Protein AF-G5AF67-F1 (afdb_monomer)

Foldseek 3Di:
DDPPDDQAAPADQPDDADADDPVQWDWDQDPEQPFFAKKWKDFVPRTFDIDGGQSVVQHPDGTGTGGGDNVSNLQGQKMKMWTWGDPDPPIDIHMHMHGHPHDDDDDDPVPPPDDD

Solvent-accessible surface area (backbone atoms only — not comparable to full-atom values): 6699 Å² total; per-residue (Å²): 137,77,96,79,66,58,86,16,59,95,43,41,66,85,43,80,60,39,78,72,53,88,87,30,47,51,78,39,78,52,68,47,61,85,46,39,24,35,31,38,32,26,31,57,97,42,76,49,32,75,41,74,35,44,12,65,77,45,50,83,35,75,61,24,72,45,63,44,46,49,78,65,36,51,62,16,50,35,36,37,41,42,34,41,23,62,80,51,86,77,65,47,79,48,30,37,29,38,16,30,64,19,85,73,93,82,82,80,83,78,77,80,80,82,81,129

Organism: Phytophthora sojae (strain P6497) (NCBI:txid1094619)

Mean predicted aligned error: 7.29 Å

Structure (mmCIF, N/CA/C/O backbone):
data_AF-G5AF67-F1
#
_entry.id   AF-G5AF67-F1
#
loop_
_atom_site.group_PDB
_atom_site.id
_atom_site.type_symbol
_atom_site.label_atom_id
_atom_site.label_alt_id
_atom_site.label_comp_id
_atom_site.label_asym_id
_atom_site.label_entity_id
_atom_site.label_seq_id
_atom_site.pdbx_PDB_ins_code
_atom_site.Cartn_x
_atom_site.Cartn_y
_atom_site.Cartn_z
_atom_site.occupancy
_atom_site.B_iso_or_equiv
_atom_site.auth_seq_id
_atom_site.auth_comp_id
_atom_site.auth_asym_id
_atom_site.auth_atom_id
_atom_site.pdbx_PDB_model_num
ATOM 1 N N . TYR A 1 1 ? 15.250 -17.351 -5.382 1.00 58.22 1 TYR A N 1
ATOM 2 C CA . TYR A 1 1 ? 15.132 -15.883 -5.386 1.00 58.22 1 TYR A CA 1
ATOM 3 C C . TYR A 1 1 ? 14.566 -15.454 -4.044 1.00 58.22 1 TYR A C 1
ATOM 5 O O . TYR A 1 1 ? 13.603 -16.075 -3.618 1.00 58.22 1 TYR A O 1
ATOM 13 N N . GLY A 1 2 ? 15.201 -14.475 -3.387 1.00 62.94 2 GLY A N 1
ATOM 14 C CA . GLY A 1 2 ? 14.698 -13.803 -2.181 1.00 62.94 2 GLY A CA 1
ATOM 15 C C . GLY A 1 2 ? 14.788 -14.581 -0.863 1.00 62.94 2 GLY A C 1
ATOM 16 O O . GLY A 1 2 ? 13.761 -14.793 -0.238 1.00 62.94 2 GLY A O 1
ATOM 17 N N . THR A 1 3 ? 15.979 -15.001 -0.423 1.00 63.28 3 THR A N 1
ATOM 18 C CA . THR A 1 3 ? 16.178 -15.486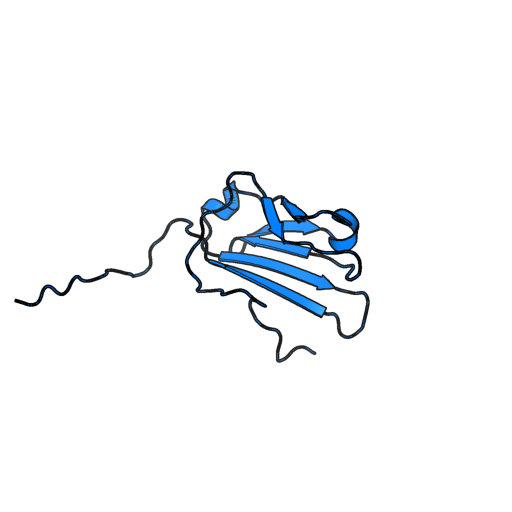 0.964 1.00 63.28 3 THR A CA 1
ATOM 19 C C . THR A 1 3 ? 16.330 -14.351 1.981 1.00 63.28 3 THR A C 1
ATOM 21 O O . THR A 1 3 ? 16.197 -14.599 3.172 1.00 63.28 3 THR A O 1
ATOM 24 N N . ASP A 1 4 ? 16.549 -13.119 1.506 1.00 77.56 4 ASP A N 1
ATOM 25 C CA . ASP A 1 4 ? 16.906 -11.951 2.324 1.00 77.56 4 ASP A CA 1
ATOM 26 C C . ASP A 1 4 ? 16.002 -10.736 2.032 1.00 77.56 4 ASP A C 1
ATOM 28 O O . ASP A 1 4 ? 16.463 -9.597 1.961 1.00 77.56 4 ASP A O 1
ATOM 32 N N . ILE A 1 5 ? 14.706 -10.962 1.791 1.00 83.38 5 ILE A N 1
ATOM 33 C CA . ILE A 1 5 ? 13.737 -9.859 1.685 1.00 83.38 5 ILE A CA 1
ATOM 34 C C . ILE A 1 5 ? 13.374 -9.428 3.108 1.00 83.38 5 ILE A C 1
ATOM 36 O O . ILE A 1 5 ? 12.870 -10.237 3.886 1.00 83.38 5 ILE A O 1
ATOM 40 N N . SER A 1 6 ? 13.640 -8.162 3.448 1.00 88.06 6 SER A N 1
ATOM 41 C CA . SER A 1 6 ? 13.228 -7.588 4.734 1.00 88.06 6 SER A CA 1
ATOM 42 C C . SER A 1 6 ? 11.711 -7.684 4.886 1.00 88.06 6 SER A C 1
ATOM 44 O O . SER A 1 6 ? 10.981 -7.255 3.994 1.00 88.06 6 SER A O 1
ATOM 46 N N . GLU A 1 7 ? 11.248 -8.208 6.023 1.00 90.50 7 GLU A N 1
ATOM 47 C CA . GLU A 1 7 ? 9.818 -8.368 6.315 1.00 90.50 7 GLU A CA 1
ATOM 48 C C . GLU A 1 7 ? 9.071 -7.028 6.277 1.00 90.50 7 GLU A C 1
ATOM 50 O O . GLU A 1 7 ? 7.929 -6.988 5.843 1.00 90.50 7 GLU A O 1
ATOM 55 N N . CYS A 1 8 ? 9.722 -5.932 6.685 1.00 94.12 8 CYS A N 1
ATOM 56 C CA . CYS A 1 8 ? 9.100 -4.607 6.782 1.00 94.12 8 CYS A CA 1
ATOM 57 C C . CYS A 1 8 ? 9.980 -3.475 6.241 1.00 94.12 8 CYS A C 1
ATOM 59 O O . CYS A 1 8 ? 9.812 -2.325 6.642 1.00 94.12 8 CYS A O 1
ATOM 61 N N . GLY A 1 9 ? 10.922 -3.770 5.340 1.00 92.38 9 GLY A N 1
ATOM 62 C CA . GLY A 1 9 ? 11.700 -2.739 4.646 1.00 92.38 9 GLY A CA 1
ATOM 63 C C . GLY A 1 9 ? 12.405 -1.787 5.615 1.00 92.38 9 GLY A C 1
ATOM 64 O O . GLY A 1 9 ? 13.288 -2.218 6.354 1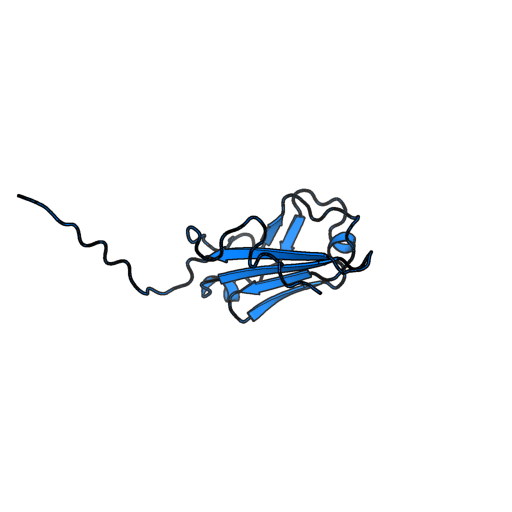.00 92.38 9 GLY A O 1
ATOM 65 N N . ASN A 1 10 ? 11.993 -0.513 5.602 1.00 90.44 10 ASN A N 1
ATOM 66 C CA . ASN A 1 10 ? 12.513 0.564 6.464 1.00 90.44 10 ASN A CA 1
ATOM 67 C C . ASN A 1 10 ? 11.643 0.840 7.707 1.00 90.44 10 ASN A C 1
ATOM 69 O O . ASN A 1 10 ? 11.819 1.853 8.380 1.00 90.44 10 ASN A O 1
ATOM 73 N N . THR A 1 11 ? 10.666 -0.017 7.975 1.00 93.88 11 THR A N 1
ATOM 74 C CA . THR A 1 11 ? 9.676 0.125 9.048 1.00 93.88 11 THR A CA 1
ATOM 75 C C . THR A 1 11 ? 9.719 -1.081 9.985 1.00 93.88 11 THR A C 1
ATOM 77 O O . THR A 1 11 ? 10.421 -2.060 9.727 1.00 93.88 11 THR A O 1
ATOM 80 N N . GLU A 1 12 ? 8.975 -1.023 11.089 1.00 89.62 12 GLU A N 1
ATOM 81 C CA . GLU A 1 12 ? 9.002 -2.052 12.127 1.00 89.62 12 GLU A CA 1
ATOM 82 C C . GLU A 1 12 ? 7.618 -2.660 12.355 1.00 89.62 12 GLU A C 1
ATOM 84 O O . GLU A 1 12 ? 6.692 -1.979 12.795 1.00 89.62 12 GLU A O 1
ATOM 89 N N . LYS A 1 13 ? 7.505 -3.981 12.164 1.00 88.06 13 LYS A N 1
ATOM 90 C CA . LYS A 1 13 ? 6.280 -4.749 12.452 1.00 88.06 13 LYS A CA 1
ATOM 91 C C . LYS A 1 13 ? 5.792 -4.584 13.891 1.00 88.06 13 LYS A C 1
ATOM 93 O O . LYS A 1 13 ? 4.600 -4.542 14.155 1.00 88.06 13 LYS A O 1
ATOM 98 N N . LYS A 1 14 ? 6.739 -4.510 14.831 1.00 88.69 14 LYS A N 1
ATOM 99 C CA . LYS A 1 14 ? 6.499 -4.357 16.276 1.00 88.69 14 LYS A CA 1
ATOM 100 C C . LYS A 1 14 ? 6.911 -2.971 16.779 1.00 88.69 14 LYS A C 1
ATOM 102 O O . LYS A 1 14 ? 7.367 -2.845 17.914 1.00 88.69 14 LYS A O 1
ATOM 107 N N . GLY A 1 15 ? 6.798 -1.960 15.917 1.00 90.06 15 GLY A N 1
ATOM 108 C CA . GLY A 1 15 ? 7.016 -0.567 16.292 1.00 90.06 15 GLY A CA 1
ATOM 109 C C . GLY A 1 15 ? 5.928 -0.037 17.233 1.00 90.06 15 GLY A C 1
ATOM 110 O O . GLY A 1 15 ? 5.003 -0.749 17.628 1.00 90.06 15 GLY A O 1
ATOM 111 N N . LEU A 1 16 ? 6.023 1.247 17.586 1.00 93.81 16 LEU A N 1
ATOM 112 C CA . LEU A 1 16 ? 4.974 1.930 18.346 1.00 93.81 16 LEU A CA 1
ATOM 113 C C . LEU A 1 16 ? 3.673 1.963 17.531 1.00 93.81 16 LEU A C 1
ATOM 115 O O . LEU A 1 16 ? 3.653 2.549 16.448 1.00 93.81 16 LEU A O 1
ATOM 119 N N . ALA A 1 17 ? 2.599 1.395 18.084 1.00 95.19 17 ALA A N 1
ATOM 120 C CA . ALA A 1 17 ? 1.290 1.371 17.439 1.00 95.19 17 ALA A CA 1
ATOM 121 C C . ALA A 1 17 ? 0.815 2.783 17.059 1.00 95.19 17 ALA A C 1
ATOM 123 O O . ALA A 1 17 ? 0.906 3.715 17.864 1.00 95.19 17 ALA A O 1
ATOM 124 N N . GLN A 1 18 ? 0.334 2.929 15.827 1.00 94.50 18 GLN A N 1
ATOM 125 C CA . GLN A 1 18 ? -0.170 4.179 15.268 1.00 94.50 18 GLN A CA 1
ATOM 126 C C . GLN A 1 18 ? -1.686 4.097 15.040 1.00 94.50 18 GLN A C 1
ATOM 128 O O . GLN A 1 18 ? -2.189 3.034 14.669 1.00 94.50 18 GLN A O 1
ATOM 133 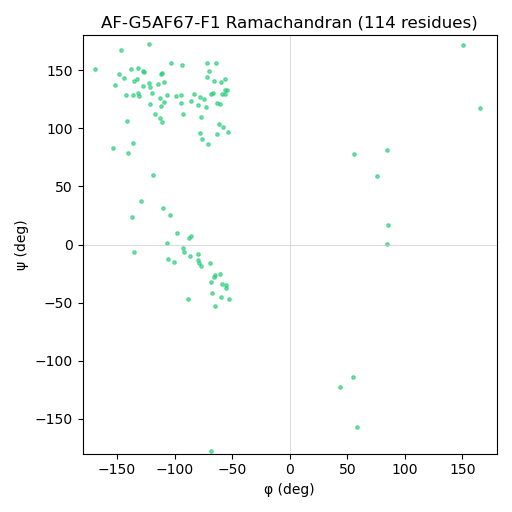N N . PRO A 1 19 ? -2.418 5.211 15.202 1.00 94.25 19 PRO A N 1
ATOM 134 C CA . PRO A 1 19 ? -3.823 5.264 14.833 1.00 94.25 19 PRO A CA 1
ATOM 135 C C . PRO A 1 19 ? -3.993 5.216 13.313 1.00 94.25 19 PRO A C 1
ATOM 137 O O . PRO A 1 19 ? -3.177 5.748 12.556 1.00 94.25 19 PRO A O 1
ATOM 140 N N . VAL A 1 20 ? -5.109 4.650 12.860 1.00 94.62 20 VAL A N 1
ATOM 141 C CA . VAL A 1 20 ? -5.483 4.690 11.439 1.00 94.62 20 VAL A CA 1
ATOM 142 C C . VAL A 1 20 ? -5.803 6.133 11.012 1.00 94.62 20 VAL A C 1
ATOM 144 O O . VAL A 1 20 ? -6.615 6.789 11.677 1.00 94.62 20 VAL A O 1
ATOM 147 N N . PRO A 1 21 ? -5.236 6.634 9.894 1.00 92.69 21 PRO A N 1
ATOM 148 C CA . PRO A 1 21 ? -5.524 7.973 9.386 1.00 92.69 21 PRO A CA 1
ATOM 149 C C . PRO A 1 21 ? -7.019 8.198 9.145 1.00 92.69 21 PRO A C 1
ATOM 151 O O . PRO A 1 21 ? -7.696 7.411 8.481 1.00 92.69 21 PRO A O 1
ATOM 154 N N . SER A 1 22 ? -7.554 9.298 9.679 1.00 92.56 22 SER A N 1
ATOM 155 C CA . SER A 1 22 ? -8.977 9.632 9.553 1.00 92.56 22 SER A CA 1
ATOM 156 C C . SER A 1 22 ? -9.350 10.227 8.195 1.00 92.56 22 SER A C 1
ATOM 158 O O . SER A 1 22 ? -10.533 10.251 7.860 1.00 92.56 22 SER A O 1
ATOM 160 N N . ASP A 1 23 ? -8.368 10.688 7.416 1.00 95.00 23 ASP A N 1
ATOM 161 C CA . ASP A 1 23 ? -8.569 11.243 6.075 1.00 95.00 23 ASP A CA 1
ATOM 162 C C . ASP A 1 23 ? -8.735 10.164 4.994 1.00 95.00 23 ASP A C 1
ATOM 164 O O . ASP A 1 23 ? -9.114 10.488 3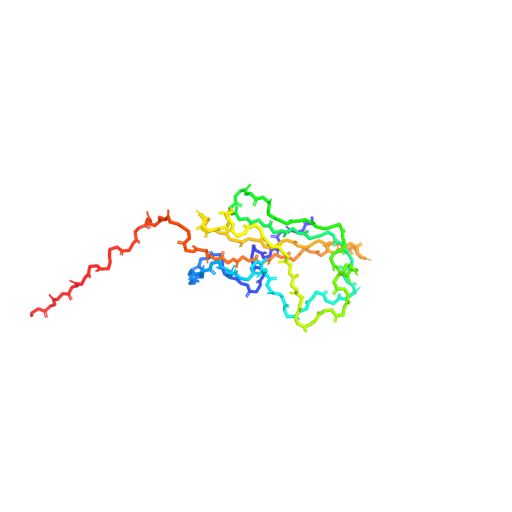.871 1.00 95.00 23 ASP A O 1
ATOM 168 N N . GLY A 1 24 ? -8.520 8.892 5.344 1.00 96.38 24 GLY A N 1
ATOM 169 C CA . GLY A 1 24 ? -8.738 7.757 4.455 1.00 96.38 24 GLY A CA 1
ATOM 170 C C . GLY A 1 24 ? -7.577 7.422 3.536 1.00 96.38 24 GLY A C 1
ATOM 171 O O . GLY A 1 24 ? -7.788 6.678 2.580 1.00 96.38 24 GLY A O 1
ATOM 172 N N . TYR A 1 25 ? -6.371 7.923 3.821 1.00 97.62 25 TYR A N 1
ATOM 173 C CA . TYR A 1 25 ? -5.205 7.668 2.983 1.00 97.62 25 TYR A CA 1
ATOM 174 C C . TYR A 1 25 ? -4.011 7.132 3.772 1.00 97.62 25 TYR A C 1
ATOM 176 O O . TYR A 1 25 ? -3.636 7.660 4.817 1.00 97.62 25 TYR A O 1
ATOM 184 N N . ALA A 1 26 ? -3.357 6.117 3.213 1.00 96.25 26 ALA A N 1
ATOM 185 C CA . ALA A 1 26 ? -1.978 5.797 3.542 1.00 96.25 26 ALA A CA 1
ATOM 186 C C . ALA A 1 26 ? -1.052 6.695 2.717 1.00 96.25 26 ALA A C 1
ATOM 188 O O . ALA A 1 26 ? -1.206 6.812 1.498 1.00 96.25 26 ALA A O 1
ATOM 189 N N . GLN A 1 27 ? -0.095 7.341 3.380 1.00 95.69 27 GLN A N 1
ATOM 190 C CA . GLN A 1 27 ? 0.783 8.314 2.744 1.00 95.69 27 GLN A CA 1
ATOM 191 C C . GLN A 1 27 ? 2.193 7.750 2.561 1.00 95.69 27 GLN A C 1
ATOM 193 O O . GLN A 1 27 ? 2.816 7.299 3.519 1.00 95.69 27 GLN A O 1
ATOM 198 N N . HIS A 1 28 ? 2.709 7.841 1.339 1.00 95.06 28 HIS A N 1
ATOM 199 C CA . HIS A 1 28 ? 4.121 7.631 1.022 1.00 95.06 28 HIS A CA 1
ATOM 200 C C . HIS A 1 28 ? 4.751 8.967 0.617 1.00 95.06 28 HIS A C 1
ATOM 202 O O . HIS A 1 28 ? 4.084 9.785 -0.019 1.00 95.06 28 HIS A O 1
ATOM 208 N N . ASP A 1 29 ? 6.037 9.180 0.921 1.00 94.81 29 ASP A N 1
ATOM 209 C CA . ASP A 1 29 ? 6.767 10.375 0.462 1.00 94.81 29 ASP A CA 1
ATOM 210 C C . ASP A 1 29 ? 6.646 10.539 -1.061 1.00 94.81 29 ASP A C 1
ATOM 212 O O . ASP A 1 29 ? 6.317 11.614 -1.557 1.00 94.81 29 ASP A O 1
ATOM 216 N N . THR A 1 30 ? 6.857 9.445 -1.798 1.00 94.81 30 THR A N 1
ATOM 217 C CA . THR A 1 30 ? 6.489 9.277 -3.208 1.00 94.81 30 THR A CA 1
ATOM 218 C C . THR A 1 30 ? 6.653 7.809 -3.615 1.00 94.81 30 THR A C 1
ATOM 220 O O . THR A 1 30 ? 7.518 7.113 -3.080 1.00 94.81 30 THR A O 1
ATOM 223 N N . LEU A 1 31 ? 5.868 7.334 -4.587 1.00 95.12 31 LEU A N 1
ATOM 224 C CA . LEU A 1 31 ? 6.140 6.069 -5.291 1.00 95.12 31 LEU A CA 1
ATOM 225 C C . LEU A 1 31 ? 6.986 6.258 -6.565 1.00 95.12 31 LEU A C 1
ATOM 227 O O . LEU A 1 31 ? 7.416 5.282 -7.179 1.00 95.12 31 LEU A O 1
ATOM 231 N N . GLY A 1 32 ? 7.268 7.501 -6.967 1.00 94.19 32 GLY A N 1
ATOM 232 C CA . GLY A 1 32 ? 7.996 7.798 -8.201 1.00 94.19 32 GLY A CA 1
ATOM 233 C C . GLY A 1 32 ? 7.313 7.230 -9.454 1.00 94.19 32 GLY A C 1
ATOM 234 O O . GLY A 1 32 ? 6.110 6.996 -9.473 1.00 94.19 32 GLY A O 1
ATOM 235 N N . SER A 1 33 ? 8.086 7.030 -10.525 1.00 95.06 33 SER A N 1
ATOM 236 C CA . SER A 1 33 ? 7.577 6.531 -11.818 1.00 95.06 33 SER A CA 1
ATOM 237 C C . SER A 1 33 ? 8.438 5.437 -12.462 1.00 95.06 33 SER A C 1
ATOM 239 O O . SER A 1 33 ? 8.054 4.852 -13.472 1.00 95.06 33 SER A O 1
ATOM 241 N N . SER A 1 34 ? 9.610 5.136 -11.895 1.00 95.12 34 SER A N 1
ATOM 242 C CA . SER A 1 34 ? 10.595 4.224 -12.494 1.00 95.12 34 SER A CA 1
ATOM 243 C C . SER A 1 34 ? 10.378 2.746 -12.163 1.00 95.12 34 SER A C 1
ATOM 245 O O . SER A 1 34 ? 11.027 1.896 -12.764 1.00 95.12 34 SER A O 1
ATOM 247 N N . HIS A 1 35 ? 9.477 2.431 -11.229 1.00 96.62 35 HIS A N 1
ATOM 248 C CA . HIS A 1 35 ? 9.288 1.084 -10.679 1.00 96.62 35 HIS A CA 1
ATOM 249 C C . HIS A 1 35 ? 7.868 0.547 -10.961 1.00 96.62 35 HIS A C 1
ATOM 251 O O . HIS A 1 35 ? 7.118 0.249 -10.036 1.00 96.62 35 HIS A O 1
ATOM 257 N N . PRO A 1 36 ? 7.450 0.422 -12.235 1.00 97.75 36 PRO A N 1
ATOM 258 C CA . PRO A 1 36 ? 6.104 -0.024 -12.566 1.00 97.75 36 PRO A CA 1
ATOM 259 C C . PRO A 1 36 ? 5.812 -1.415 -12.004 1.00 97.75 36 PRO A C 1
ATOM 261 O O . PRO A 1 36 ? 6.657 -2.315 -12.058 1.00 97.75 36 PRO A O 1
ATOM 264 N N . GLY A 1 37 ? 4.593 -1.584 -11.504 1.00 98.06 37 GLY A N 1
ATOM 265 C CA . GLY A 1 37 ? 4.097 -2.859 -11.005 1.00 98.06 37 GLY A CA 1
ATOM 266 C C . GLY A 1 37 ? 3.055 -2.725 -9.894 1.00 98.06 37 GLY A C 1
ATOM 267 O O . GLY A 1 37 ? 2.777 -1.611 -9.430 1.00 98.06 37 GLY A O 1
ATOM 268 N N . PRO A 1 38 ? 2.431 -3.848 -9.510 1.00 98.50 38 PRO A N 1
ATOM 269 C CA . PRO A 1 38 ? 1.276 -3.840 -8.632 1.00 98.50 38 PRO A CA 1
ATOM 270 C C . PRO A 1 38 ? 1.657 -3.491 -7.199 1.00 98.50 38 PRO A C 1
ATOM 272 O O . PRO A 1 38 ? 2.706 -3.919 -6.710 1.00 98.50 38 PRO A O 1
ATOM 275 N N . CYS A 1 39 ? 0.776 -2.767 -6.514 1.00 98.50 39 CYS A N 1
ATOM 276 C CA . CYS A 1 39 ? 0.883 -2.557 -5.080 1.00 98.50 39 CYS A CA 1
ATOM 277 C C . CYS A 1 39 ? -0.443 -2.823 -4.363 1.00 98.50 39 CYS A C 1
ATOM 279 O O . CYS A 1 39 ? -1.529 -2.706 -4.940 1.00 98.50 39 CYS A O 1
ATOM 281 N N . GLU A 1 40 ? -0.336 -3.222 -3.101 1.00 98.56 40 GLU A N 1
ATOM 282 C CA . GLU A 1 40 ? -1.451 -3.593 -2.241 1.00 98.56 40 GLU A CA 1
ATOM 283 C C . GLU A 1 40 ? -1.252 -3.024 -0.841 1.00 98.56 40 GLU A C 1
ATOM 285 O O . GLU A 1 40 ? -0.122 -2.871 -0.377 1.00 98.56 40 GLU A O 1
ATOM 290 N N . ILE A 1 41 ? -2.363 -2.762 -0.157 1.00 98.50 41 ILE A N 1
ATOM 291 C CA . ILE A 1 41 ? -2.370 -2.491 1.280 1.00 98.50 41 ILE A CA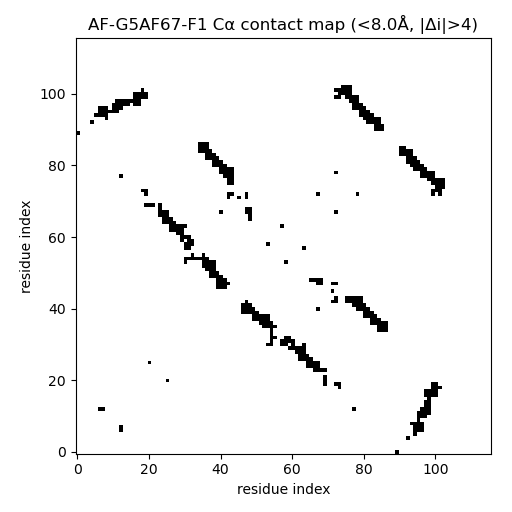 1
ATOM 292 C C . ILE A 1 41 ? -3.265 -3.517 1.950 1.00 98.50 41 ILE A C 1
ATOM 294 O O . ILE A 1 41 ? -4.376 -3.789 1.481 1.00 98.50 41 ILE A O 1
ATOM 298 N N . TRP A 1 42 ? -2.777 -4.047 3.060 1.00 98.38 42 TRP A N 1
ATOM 299 C CA . TRP A 1 42 ? -3.444 -5.020 3.903 1.00 98.38 42 TRP A CA 1
ATOM 300 C C . TRP A 1 42 ? -3.572 -4.469 5.318 1.00 98.38 42 TRP A C 1
ATOM 302 O O . TRP A 1 42 ? -2.643 -3.842 5.820 1.00 98.38 42 TRP A O 1
ATOM 312 N N . CYS A 1 43 ? -4.726 -4.698 5.932 1.00 97.50 43 CYS A N 1
ATOM 313 C CA . CYS A 1 43 ? -4.963 -4.495 7.352 1.00 97.50 43 CYS A CA 1
ATOM 314 C C . CYS A 1 43 ? -5.295 -5.866 7.954 1.00 97.50 43 CYS A C 1
ATOM 316 O O . CYS A 1 43 ? -6.291 -6.486 7.572 1.00 97.50 43 CYS A O 1
ATOM 318 N N . ASP A 1 44 ? -4.395 -6.372 8.799 1.00 95.81 44 ASP A N 1
ATOM 319 C CA . ASP A 1 44 ? -4.259 -7.793 9.143 1.00 95.81 44 ASP A CA 1
ATOM 320 C C . ASP A 1 44 ? -4.372 -8.695 7.889 1.00 95.81 44 ASP A C 1
ATOM 322 O O . ASP A 1 44 ? -3.663 -8.505 6.901 1.00 95.81 44 ASP A O 1
ATOM 326 N N . ASP A 1 45 ? -5.316 -9.639 7.888 1.00 96.38 45 ASP A N 1
ATOM 327 C CA . ASP A 1 45 ? -5.557 -10.588 6.798 1.00 96.38 45 ASP A CA 1
ATOM 328 C C . ASP A 1 45 ? -6.485 -10.041 5.691 1.00 96.38 45 ASP A C 1
ATOM 330 O O . ASP A 1 45 ? -6.903 -10.784 4.799 1.00 96.38 45 ASP A O 1
ATOM 334 N N . THR A 1 46 ? -6.846 -8.751 5.730 1.00 97.62 46 THR A N 1
ATOM 335 C CA . THR A 1 46 ? -7.786 -8.146 4.773 1.00 97.62 46 THR A CA 1
ATOM 336 C C . THR A 1 46 ? -7.095 -7.141 3.861 1.00 97.62 46 THR A C 1
ATOM 338 O O . THR A 1 46 ? -6.601 -6.106 4.303 1.00 97.62 46 THR A O 1
ATOM 341 N N . ARG A 1 47 ? -7.126 -7.392 2.549 1.00 98.12 47 ARG A N 1
ATOM 342 C CA . ARG A 1 47 ? -6.661 -6.421 1.554 1.00 98.12 47 ARG A CA 1
ATOM 343 C C . ARG A 1 47 ? -7.646 -5.260 1.434 1.00 98.12 47 ARG A C 1
ATOM 345 O O . ARG A 1 47 ? -8.781 -5.457 1.004 1.00 98.12 47 ARG A O 1
ATOM 352 N N . VAL A 1 48 ? -7.180 -4.054 1.734 1.00 98.00 48 VAL A N 1
ATOM 353 C CA . VAL A 1 48 ? -7.977 -2.815 1.716 1.00 98.00 48 VAL A CA 1
ATOM 354 C C . VAL A 1 48 ? -7.676 -1.915 0.517 1.00 98.00 48 VAL A C 1
ATOM 356 O O . VAL A 1 48 ? -8.436 -0.993 0.238 1.00 98.00 48 VAL A O 1
ATOM 359 N N . PHE A 1 49 ? -6.594 -2.187 -0.216 1.00 98.31 49 PHE A N 1
ATOM 360 C CA . PHE A 1 49 ? -6.234 -1.477 -1.443 1.00 98.31 49 PHE A CA 1
A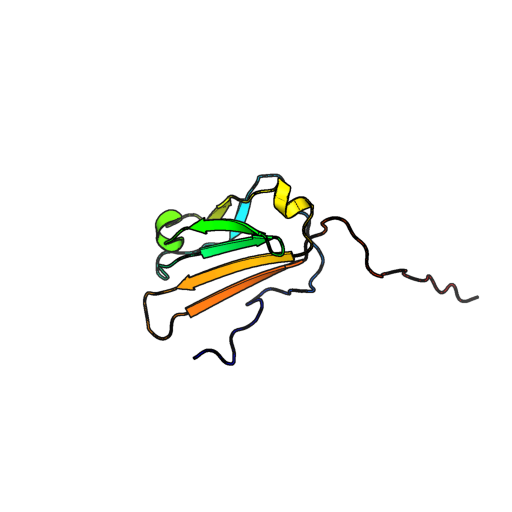TOM 361 C C . PHE A 1 49 ? -5.514 -2.404 -2.424 1.00 98.31 49 PHE A C 1
ATOM 363 O O . PHE A 1 49 ? -4.746 -3.280 -2.021 1.00 98.31 49 PHE A O 1
ATOM 370 N N . HIS A 1 50 ? -5.732 -2.179 -3.718 1.00 98.12 50 HIS A N 1
ATOM 371 C CA . HIS A 1 50 ? -5.006 -2.836 -4.798 1.00 98.12 50 HIS A CA 1
ATOM 372 C C . HIS A 1 50 ? -4.966 -1.931 -6.031 1.00 98.12 50 HIS A C 1
ATOM 374 O O . HIS A 1 50 ? -5.991 -1.379 -6.432 1.00 98.12 50 HIS A O 1
ATOM 380 N N . ASN A 1 51 ? -3.808 -1.851 -6.681 1.00 98.44 51 ASN A N 1
ATOM 381 C CA . ASN A 1 51 ? -3.675 -1.296 -8.024 1.00 98.44 51 ASN A CA 1
ATOM 382 C C . ASN A 1 51 ? -2.603 -2.078 -8.800 1.00 98.44 51 ASN A C 1
ATOM 384 O O . ASN A 1 51 ? -1.600 -2.514 -8.236 1.00 98.44 51 ASN A O 1
ATOM 388 N N . THR A 1 52 ? -2.816 -2.278 -10.102 1.00 98.31 52 THR A N 1
ATOM 389 C CA . THR A 1 52 ? -1.936 -3.093 -10.953 1.00 98.31 52 THR A CA 1
ATOM 390 C C . THR A 1 52 ? -0.638 -2.393 -11.361 1.00 98.31 52 THR A C 1
ATOM 392 O O . THR A 1 52 ? 0.302 -3.064 -11.786 1.00 98.31 52 THR A O 1
ATOM 395 N N . ASN A 1 53 ? -0.574 -1.062 -11.267 1.00 98.12 53 ASN A N 1
ATOM 396 C CA . ASN A 1 53 ? 0.612 -0.262 -11.550 1.00 98.12 53 ASN A CA 1
ATOM 397 C C . ASN A 1 53 ? 0.620 1.078 -10.784 1.00 98.12 53 ASN A C 1
ATOM 399 O O . ASN A 1 53 ? 0.296 2.131 -11.337 1.00 98.12 53 ASN A O 1
ATOM 403 N N . CYS A 1 54 ? 1.055 1.056 -9.524 1.00 97.81 54 CYS A N 1
ATOM 404 C CA . CYS A 1 54 ? 1.002 2.240 -8.660 1.00 97.81 54 CYS A CA 1
ATOM 405 C C . CYS A 1 54 ? 1.954 3.364 -9.094 1.00 97.81 54 CYS A C 1
ATOM 407 O O . CYS A 1 54 ? 1.611 4.534 -8.966 1.00 97.81 54 CYS A O 1
ATOM 409 N N . ALA A 1 55 ? 3.110 3.023 -9.674 1.00 96.38 55 ALA A N 1
ATOM 410 C CA . ALA A 1 55 ? 4.051 4.014 -10.206 1.00 96.38 55 ALA A CA 1
ATOM 411 C C . ALA A 1 55 ? 3.476 4.807 -11.392 1.00 96.38 55 ALA A C 1
ATOM 413 O O . ALA A 1 55 ? 3.922 5.917 -11.668 1.00 96.38 55 ALA A O 1
ATOM 414 N N . GLN A 1 56 ? 2.526 4.217 -12.126 1.00 97.25 56 GLN A N 1
ATOM 415 C CA . GLN A 1 56 ? 1.847 4.880 -13.234 1.00 97.25 56 GLN A CA 1
ATOM 416 C C . GLN A 1 56 ? 0.622 5.658 -12.759 1.00 97.25 56 GLN A C 1
ATOM 418 O O . GLN A 1 56 ? 0.462 6.803 -13.168 1.00 97.25 56 GLN A O 1
ATOM 423 N N . GLU A 1 57 ? -0.223 5.049 -11.922 1.00 98.00 57 GLU A N 1
ATOM 424 C CA . GLU A 1 57 ? -1.448 5.689 -11.423 1.00 98.00 57 GLU A CA 1
ATOM 425 C C . GLU A 1 57 ? -1.137 6.973 -10.648 1.00 98.00 57 GLU A C 1
ATOM 427 O O . GLU A 1 57 ? -1.749 8.006 -10.892 1.00 98.00 57 GLU A O 1
ATOM 432 N N . TYR A 1 58 ? -0.133 6.922 -9.770 1.00 96.75 58 TYR A N 1
ATOM 433 C CA . TYR A 1 58 ? 0.220 8.019 -8.865 1.00 96.75 58 TYR A CA 1
ATOM 434 C C . TYR A 1 58 ? 1.478 8.781 -9.318 1.00 96.75 58 TYR A C 1
ATOM 436 O O . TYR A 1 58 ? 2.211 9.361 -8.509 1.00 96.75 58 TYR A O 1
ATOM 444 N N . ALA A 1 59 ? 1.779 8.754 -10.620 1.00 96.12 59 ALA A N 1
ATOM 445 C CA . ALA A 1 59 ? 2.981 9.369 -11.172 1.00 96.12 59 ALA A CA 1
ATOM 446 C C . ALA A 1 59 ? 3.017 10.885 -10.899 1.00 96.12 59 ALA A C 1
ATOM 448 O O . ALA A 1 59 ? 2.161 11.640 -11.352 1.00 96.12 59 ALA A O 1
ATOM 449 N N . GLY A 1 60 ? 4.063 11.342 -10.205 1.00 94.81 60 GLY A N 1
ATOM 450 C CA . GLY A 1 60 ? 4.257 12.759 -9.881 1.00 94.81 60 GLY A CA 1
ATOM 451 C C . GLY A 1 60 ? 3.520 13.239 -8.628 1.00 94.81 60 GLY A C 1
ATOM 452 O O . GLY A 1 60 ? 3.659 14.408 -8.271 1.00 94.81 60 GLY A O 1
ATOM 453 N N . GLU A 1 61 ? 2.791 12.365 -7.930 1.00 96.88 61 GLU A N 1
ATOM 454 C CA . GLU A 1 61 ? 2.191 12.711 -6.643 1.00 96.88 61 GLU A CA 1
ATOM 455 C C . GLU A 1 61 ? 3.236 12.756 -5.525 1.00 96.88 61 GLU A C 1
ATOM 457 O O . GLU A 1 61 ? 3.969 11.788 -5.288 1.00 96.88 61 GLU A O 1
ATOM 462 N N . VAL A 1 62 ? 3.287 13.895 -4.827 1.00 96.00 62 VAL A N 1
ATOM 463 C CA . VAL A 1 62 ? 4.173 14.147 -3.685 1.00 96.00 62 VAL A CA 1
ATOM 464 C C . VAL A 1 62 ? 3.403 14.962 -2.630 1.00 96.00 62 VAL A C 1
ATOM 466 O O . VAL A 1 62 ? 3.177 16.158 -2.838 1.00 96.00 62 VAL A O 1
ATOM 469 N N . PRO A 1 63 ? 2.991 14.360 -1.501 1.00 96.56 63 PRO A N 1
ATOM 470 C CA . PRO A 1 63 ? 3.094 12.934 -1.194 1.00 96.56 63 PRO A CA 1
ATOM 471 C C . PRO A 1 63 ? 2.115 12.088 -2.022 1.00 96.56 63 PRO A C 1
ATOM 473 O O . PRO A 1 63 ? 1.068 12.579 -2.442 1.00 96.56 63 PRO A O 1
ATOM 476 N N . THR A 1 64 ? 2.428 10.806 -2.212 1.00 97.50 64 THR A N 1
ATOM 477 C CA . THR A 1 64 ? 1.491 9.845 -2.811 1.00 97.50 64 THR A CA 1
ATOM 478 C C . THR A 1 64 ? 0.467 9.414 -1.766 1.00 97.50 64 THR A C 1
ATOM 480 O O . THR A 1 64 ? 0.845 8.962 -0.680 1.00 97.50 64 THR A O 1
ATOM 483 N N . LYS A 1 65 ? -0.824 9.539 -2.088 1.00 97.69 65 LYS A N 1
ATOM 484 C CA . LYS A 1 65 ? -1.927 9.185 -1.185 1.00 97.69 65 LYS A CA 1
ATOM 485 C C . LYS A 1 65 ? -2.697 7.984 -1.716 1.00 97.69 65 LYS A C 1
ATOM 487 O O . LYS A 1 65 ? -3.455 8.096 -2.673 1.00 97.69 65 LYS A O 1
ATOM 492 N N . LEU A 1 66 ? -2.540 6.841 -1.057 1.00 98.06 66 LEU A N 1
ATOM 493 C CA . LEU A 1 66 ? -3.232 5.607 -1.415 1.00 98.06 66 LEU A CA 1
ATOM 494 C C . LEU A 1 66 ? -4.513 5.481 -0.581 1.00 98.06 66 LEU A C 1
ATOM 496 O O . LEU A 1 66 ? -4.415 5.494 0.648 1.00 98.06 66 LEU A O 1
ATOM 500 N N . PRO A 1 67 ? -5.705 5.382 -1.193 1.00 97.94 67 PRO A N 1
ATOM 501 C CA . PRO A 1 67 ? -6.947 5.265 -0.442 1.00 97.94 67 PRO A CA 1
ATOM 502 C C . PRO A 1 67 ? -6.992 3.941 0.326 1.00 97.94 67 PRO A C 1
ATOM 504 O O . PRO A 1 67 ? -6.595 2.899 -0.195 1.00 97.94 67 PRO A O 1
ATOM 507 N N . ILE A 1 68 ? -7.510 3.983 1.552 1.00 96.94 68 ILE A N 1
ATOM 508 C CA . ILE A 1 68 ? -7.668 2.812 2.420 1.00 96.94 68 ILE A CA 1
ATOM 509 C C . ILE A 1 68 ? -9.099 2.695 2.943 1.00 96.94 68 ILE A C 1
ATOM 511 O O . ILE A 1 68 ? -9.780 3.693 3.192 1.00 96.94 68 ILE A O 1
ATOM 515 N N . ASP A 1 69 ? -9.548 1.463 3.179 1.00 95.44 69 ASP A N 1
ATOM 516 C CA . ASP A 1 69 ? -10.760 1.215 3.956 1.00 95.44 69 ASP A CA 1
ATOM 517 C C . ASP A 1 69 ? -10.475 1.419 5.451 1.00 95.44 69 ASP A C 1
ATOM 519 O O . ASP A 1 69 ? -10.094 0.503 6.184 1.00 95.44 69 ASP A O 1
ATOM 523 N N . VAL A 1 70 ? -10.691 2.653 5.908 1.00 94.06 70 VAL A N 1
ATOM 524 C CA . VAL A 1 70 ? -10.537 3.050 7.315 1.00 94.06 70 VAL A CA 1
ATOM 525 C C . VAL A 1 70 ? -11.385 2.192 8.248 1.00 94.06 70 VAL A C 1
ATOM 527 O O . VAL A 1 70 ? -10.985 1.953 9.384 1.00 94.06 70 VAL A O 1
ATOM 530 N N . SER A 1 71 ? -12.571 1.760 7.812 1.00 92.94 71 SER A N 1
ATOM 531 C CA . SER A 1 71 ? -13.475 0.998 8.673 1.00 92.94 71 SER A CA 1
ATOM 532 C C . SER A 1 71 ? -12.908 -0.380 8.994 1.00 92.94 71 SER A C 1
ATOM 534 O O . SER A 1 71 ? -12.917 -0.774 10.159 1.00 92.94 71 SER A O 1
ATOM 536 N N . THR A 1 72 ? -12.327 -1.039 7.990 1.00 93.12 72 THR A N 1
ATOM 537 C CA . THR A 1 72 ? -11.607 -2.303 8.149 1.00 93.12 72 THR A CA 1
ATOM 538 C C . THR A 1 72 ? -10.355 -2.105 9.004 1.00 93.12 72 THR A C 1
ATOM 540 O O . THR A 1 72 ? -10.208 -2.757 10.034 1.00 93.12 72 THR A O 1
ATOM 543 N N . CYS A 1 73 ? -9.494 -1.142 8.657 1.00 95.56 73 CYS A N 1
ATOM 544 C CA . CYS A 1 73 ? -8.215 -0.960 9.351 1.00 95.56 73 CYS A CA 1
ATOM 545 C C . CYS A 1 73 ? -8.353 -0.526 10.816 1.00 95.56 73 CYS A C 1
ATOM 547 O O . CYS A 1 73 ? -7.480 -0.822 11.623 1.00 95.56 73 CYS A O 1
ATOM 549 N N . LYS A 1 74 ? -9.430 0.176 11.197 1.00 93.56 74 LYS A N 1
ATOM 550 C CA . LYS A 1 74 ? -9.643 0.630 12.586 1.00 93.56 74 LYS A CA 1
ATOM 551 C C . LYS A 1 74 ? -9.732 -0.506 13.603 1.00 93.56 74 LYS A C 1
ATOM 553 O O . LYS A 1 74 ? -9.491 -0.272 14.784 1.00 93.56 74 LYS A O 1
ATOM 558 N N . ALA A 1 75 ? -10.134 -1.697 13.172 1.00 92.25 75 ALA A N 1
ATOM 559 C CA . ALA A 1 75 ? -10.196 -2.876 14.027 1.00 92.25 75 ALA A CA 1
ATOM 560 C C . ALA A 1 75 ? -8.904 -3.710 13.980 1.00 92.25 75 ALA A C 1
ATOM 562 O O . ALA A 1 75 ? -8.813 -4.696 14.707 1.00 92.25 75 ALA A O 1
ATOM 563 N N . SER A 1 76 ? -7.931 -3.320 13.152 1.00 94.75 76 SER A N 1
ATOM 564 C CA . SER A 1 76 ? -6.736 -4.110 12.869 1.00 94.75 76 SER A CA 1
ATOM 565 C C . SER A 1 76 ? -5.549 -3.774 13.756 1.00 94.75 76 SER A C 1
ATOM 567 O O . SER A 1 76 ? -5.423 -2.658 14.252 1.00 94.75 76 SER A O 1
ATOM 569 N N . SER A 1 77 ? -4.657 -4.747 13.934 1.00 94.88 77 SER A N 1
ATOM 570 C CA . SER A 1 77 ? -3.407 -4.595 14.693 1.00 94.88 77 SER A CA 1
ATOM 571 C C . SER A 1 77 ? -2.189 -4.398 13.793 1.00 94.88 77 SER A C 1
ATOM 573 O O . SER A 1 77 ? -1.133 -3.970 14.259 1.00 94.88 77 SER A O 1
ATOM 575 N N . GLU A 1 78 ? -2.320 -4.687 12.503 1.00 95.38 78 GLU A N 1
ATOM 576 C CA . GLU A 1 78 ? -1.244 -4.588 11.529 1.00 95.38 78 GLU A CA 1
ATOM 577 C C . GLU A 1 78 ? -1.718 -3.923 10.238 1.00 95.38 78 GLU A C 1
ATOM 579 O O . GLU A 1 78 ? -2.814 -4.177 9.748 1.00 95.38 78 GLU A O 1
ATOM 584 N N . PHE A 1 79 ? -0.854 -3.089 9.671 1.00 97.06 79 PHE A N 1
ATOM 585 C CA . PHE A 1 79 ? -0.955 -2.531 8.331 1.00 97.06 79 PHE A CA 1
ATOM 586 C C . PHE A 1 79 ? 0.278 -2.964 7.540 1.00 97.06 79 PHE A C 1
ATOM 588 O O . PHE A 1 79 ? 1.395 -2.754 8.013 1.00 97.06 79 PHE A O 1
ATOM 595 N N . VAL A 1 80 ? 0.110 -3.498 6.330 1.00 97.81 80 VAL A N 1
ATOM 596 C CA . VAL A 1 80 ? 1.228 -3.859 5.446 1.00 97.81 80 VAL A CA 1
ATOM 597 C C . VAL A 1 80 ? 1.012 -3.304 4.047 1.00 97.81 80 VAL A C 1
ATOM 599 O O . VAL A 1 80 ? -0.017 -3.540 3.419 1.00 97.81 80 VAL A O 1
ATOM 602 N N . PHE A 1 81 ? 2.012 -2.593 3.539 1.00 98.00 81 PHE A N 1
ATOM 603 C CA . PHE A 1 81 ? 2.111 -2.188 2.146 1.00 98.00 81 PHE A CA 1
ATOM 604 C C . PHE A 1 81 ? 3.041 -3.138 1.397 1.00 98.00 81 PHE A C 1
ATOM 606 O O . PHE A 1 81 ? 4.193 -3.313 1.796 1.00 98.00 81 PHE A O 1
ATOM 613 N N . TYR A 1 82 ? 2.564 -3.687 0.283 1.00 97.75 82 TYR A N 1
ATOM 614 C CA . TYR A 1 82 ? 3.356 -4.478 -0.653 1.00 97.75 82 TYR A CA 1
ATOM 615 C C . TYR A 1 82 ? 3.454 -3.762 -1.990 1.00 97.75 82 TYR A C 1
ATOM 617 O O . TYR A 1 82 ? 2.449 -3.290 -2.514 1.00 97.75 82 TYR A O 1
ATOM 625 N N . TRP A 1 83 ? 4.636 -3.760 -2.597 1.00 97.56 83 TRP A N 1
ATOM 626 C CA . TRP A 1 83 ? 4.829 -3.311 -3.971 1.00 97.56 83 TRP A CA 1
ATOM 627 C C . TRP A 1 83 ? 5.852 -4.179 -4.686 1.00 97.56 83 TRP A C 1
ATOM 629 O O . TRP A 1 83 ? 6.961 -4.409 -4.201 1.00 97.56 83 TRP A O 1
ATOM 639 N N . LEU A 1 84 ? 5.459 -4.672 -5.856 1.00 96.94 84 LEU A N 1
ATOM 640 C CA . LEU A 1 84 ? 6.282 -5.526 -6.692 1.00 96.94 84 LEU A CA 1
ATOM 641 C C . LEU A 1 84 ? 6.675 -4.760 -7.954 1.00 96.94 84 LEU A C 1
ATOM 643 O O . LEU A 1 84 ? 5.850 -4.586 -8.846 1.00 96.94 84 LEU A O 1
ATOM 647 N N . ALA A 1 85 ? 7.928 -4.317 -8.053 1.00 96.88 85 ALA A N 1
ATOM 648 C CA . ALA A 1 85 ? 8.421 -3.635 -9.244 1.00 96.88 85 ALA A CA 1
ATOM 649 C C . ALA A 1 85 ? 8.915 -4.651 -10.286 1.00 96.88 85 ALA A C 1
ATOM 651 O O . ALA A 1 85 ? 9.797 -5.475 -10.025 1.00 96.88 85 ALA A O 1
ATOM 652 N N . LEU A 1 86 ? 8.343 -4.571 -11.489 1.00 96.75 86 LEU A N 1
ATOM 653 C CA . LEU A 1 86 ? 8.452 -5.596 -12.534 1.00 96.75 86 LEU A CA 1
ATOM 654 C C . LEU A 1 86 ? 9.374 -5.209 -13.700 1.00 96.75 86 LEU A C 1
ATOM 656 O O . LEU A 1 86 ? 9.512 -5.972 -14.654 1.00 96.75 86 LEU A O 1
ATOM 660 N N . HIS A 1 87 ? 10.000 -4.031 -13.648 1.00 95.62 87 HIS A N 1
ATOM 661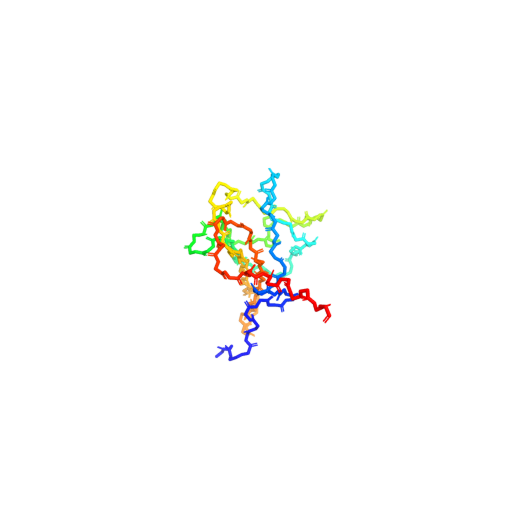 C CA . HIS A 1 87 ? 10.797 -3.485 -14.753 1.00 95.62 87 HIS A CA 1
ATOM 662 C C . HIS A 1 87 ? 12.114 -4.234 -15.025 1.00 95.62 87 HIS A C 1
ATOM 664 O O . HIS A 1 87 ? 12.704 -4.054 -16.089 1.00 95.62 87 HIS A O 1
ATOM 670 N N . ALA A 1 88 ? 12.585 -5.062 -14.088 1.00 93.50 88 ALA A N 1
ATOM 671 C CA . ALA A 1 88 ? 13.818 -5.833 -14.214 1.00 93.50 88 ALA A CA 1
ATOM 672 C C . ALA A 1 88 ? 13.720 -7.195 -13.506 1.00 93.50 88 ALA A C 1
ATOM 674 O O . ALA A 1 88 ? 12.795 -7.451 -12.735 1.00 93.50 88 ALA A O 1
ATOM 675 N N . GLN A 1 89 ? 14.688 -8.072 -13.793 1.00 90.88 89 GLN A N 1
ATOM 676 C CA . GLN A 1 89 ? 14.872 -9.358 -13.117 1.00 90.88 89 GLN A CA 1
ATOM 677 C C . GLN A 1 89 ? 16.131 -9.325 -12.226 1.00 90.88 89 GLN A C 1
ATOM 679 O O . GLN A 1 89 ? 17.163 -8.826 -12.681 1.00 90.88 89 GLN A O 1
ATOM 684 N N . PRO A 1 90 ? 16.092 -9.910 -11.012 1.00 90.44 90 PRO A N 1
ATOM 685 C CA . PRO A 1 90 ? 14.883 -10.388 -10.338 1.00 90.44 90 PRO A CA 1
ATOM 686 C C . PRO A 1 90 ? 13.926 -9.230 -10.025 1.00 90.44 90 PRO A C 1
ATOM 688 O O . PRO A 1 90 ? 14.361 -8.084 -9.915 1.00 90.44 90 PRO A O 1
ATOM 691 N N . TRP A 1 91 ? 12.633 -9.532 -9.884 1.00 92.75 91 TRP A N 1
ATOM 692 C CA . TRP A 1 91 ? 11.665 -8.534 -9.427 1.00 92.75 91 TRP A CA 1
ATOM 693 C C . TRP A 1 91 ? 12.089 -7.956 -8.078 1.00 92.75 91 TRP A C 1
ATOM 695 O O . TRP A 1 91 ? 12.597 -8.677 -7.214 1.00 92.75 91 TRP A O 1
ATOM 705 N N . GLN A 1 92 ? 11.864 -6.658 -7.900 1.00 93.69 92 GLN A N 1
ATOM 706 C CA . GLN A 1 92 ? 12.152 -5.977 -6.644 1.00 93.69 92 GLN A CA 1
ATOM 707 C C . GLN A 1 92 ? 10.881 -5.952 -5.801 1.00 93.69 92 GLN A C 1
ATOM 709 O O . GLN A 1 92 ? 9.817 -5.557 -6.280 1.00 93.69 92 GLN A O 1
ATOM 714 N N . VAL A 1 93 ? 10.999 -6.399 -4.555 1.00 94.50 93 VAL A N 1
ATOM 715 C CA . VAL A 1 93 ? 9.891 -6.476 -3.600 1.00 94.50 93 VAL A CA 1
ATOM 716 C C . VAL A 1 93 ? 10.113 -5.416 -2.531 1.00 94.50 93 VAL A C 1
ATOM 718 O O . VAL A 1 93 ? 11.147 -5.423 -1.865 1.00 94.50 93 VAL A O 1
ATOM 721 N N . TYR A 1 94 ? 9.142 -4.525 -2.367 1.00 94.94 94 TYR A N 1
ATOM 722 C CA . TYR A 1 94 ? 9.116 -3.515 -1.318 1.00 94.94 94 TYR A CA 1
ATOM 723 C C . TYR A 1 94 ? 7.982 -3.845 -0.356 1.00 94.94 94 TYR A C 1
ATOM 725 O O . TYR A 1 94 ? 6.839 -4.017 -0.779 1.00 94.94 94 TYR A O 1
ATOM 733 N N . ILE A 1 95 ? 8.313 -3.943 0.929 1.00 96.50 95 ILE A N 1
ATOM 734 C CA . ILE A 1 95 ? 7.366 -4.249 1.998 1.00 96.50 95 ILE A CA 1
ATOM 735 C C . ILE A 1 95 ? 7.587 -3.232 3.106 1.00 96.50 95 ILE A C 1
ATOM 737 O O . ILE A 1 95 ? 8.729 -3.029 3.506 1.00 96.50 95 ILE A O 1
ATOM 741 N N . ASN A 1 96 ? 6.524 -2.602 3.592 1.00 96.81 96 ASN A N 1
ATOM 742 C CA . ASN A 1 96 ? 6.555 -1.776 4.797 1.00 96.81 96 ASN A CA 1
ATOM 743 C C . ASN A 1 96 ? 5.379 -2.164 5.693 1.00 96.81 96 ASN A C 1
ATOM 745 O O . ASN A 1 96 ? 4.287 -2.417 5.190 1.00 96.81 96 ASN A O 1
ATOM 749 N N . CYS A 1 97 ? 5.591 -2.168 7.004 1.00 96.69 97 CYS A N 1
ATOM 750 C CA . CYS A 1 97 ? 4.607 -2.551 8.004 1.00 96.69 97 CYS A CA 1
ATOM 751 C C . CYS A 1 97 ? 4.445 -1.458 9.058 1.00 96.69 97 CYS A C 1
ATOM 753 O O . CYS A 1 97 ? 5.404 -0.775 9.419 1.00 96.69 97 CYS A O 1
ATOM 755 N N . VAL A 1 98 ? 3.244 -1.341 9.609 1.00 95.88 98 VAL A N 1
ATOM 756 C CA . VAL A 1 98 ? 2.943 -0.452 10.728 1.00 95.88 98 VAL A CA 1
ATOM 757 C C . VAL A 1 98 ? 2.070 -1.212 11.718 1.00 95.88 98 VAL A C 1
ATOM 759 O O . VAL A 1 98 ? 1.056 -1.792 11.334 1.00 95.88 98 VAL A O 1
ATOM 762 N N . ALA A 1 99 ? 2.457 -1.209 12.992 1.00 96.06 99 ALA A N 1
ATOM 763 C CA . ALA A 1 99 ? 1.572 -1.660 14.058 1.00 96.06 99 ALA A CA 1
ATOM 764 C C . ALA A 1 99 ? 0.409 -0.665 14.198 1.00 96.06 99 ALA A C 1
ATOM 766 O O . ALA A 1 99 ? 0.636 0.542 14.301 1.00 96.06 99 ALA A O 1
ATOM 767 N N . LEU A 1 100 ? -0.823 -1.162 14.210 1.00 94.94 100 LEU A N 1
ATOM 768 C CA . LEU A 1 100 ? -2.040 -0.377 14.399 1.00 94.94 100 LEU A CA 1
ATOM 769 C C . LEU A 1 100 ? -2.579 -0.541 15.825 1.00 94.94 100 LEU A C 1
ATOM 771 O O . LEU A 1 100 ? -2.299 -1.527 16.505 1.00 94.94 100 LEU A O 1
ATOM 775 N N . ASP A 1 101 ? -3.353 0.437 16.292 1.00 90.25 101 ASP A N 1
ATOM 776 C CA . ASP A 1 101 ? -3.944 0.456 17.636 1.00 90.25 101 ASP A CA 1
ATOM 777 C C . ASP A 1 101 ? -5.312 -0.258 17.750 1.00 90.25 101 ASP A C 1
ATOM 779 O O . ASP A 1 101 ? -5.929 -0.224 18.822 1.00 90.25 101 ASP A O 1
ATOM 783 N N . GLY A 1 102 ? -5.783 -0.925 16.684 1.00 70.88 102 GLY A N 1
ATOM 784 C CA . GLY A 1 102 ? -7.105 -1.556 16.615 1.00 70.88 102 GLY A CA 1
ATOM 785 C C . GLY A 1 102 ? -7.355 -2.565 17.742 1.00 70.88 102 GLY A C 1
ATOM 786 O O . GLY A 1 102 ? -6.510 -3.377 18.107 1.00 70.88 102 GLY A O 1
ATOM 787 N N . THR A 1 103 ? -8.531 -2.451 18.361 1.00 60.62 103 THR A N 1
ATOM 788 C CA . THR A 1 103 ? -8.855 -2.871 19.737 1.00 60.62 103 THR A CA 1
ATOM 789 C C . THR A 1 103 ? -8.535 -4.333 20.132 1.00 60.62 103 THR A C 1
ATOM 791 O O . THR A 1 103 ? -9.387 -5.198 19.948 1.00 60.62 103 THR A O 1
ATOM 794 N N . ALA A 1 104 ? -7.380 -4.576 20.783 1.00 48.59 104 ALA A N 1
ATOM 795 C CA . ALA A 1 104 ? -7.121 -5.419 21.984 1.00 48.59 104 ALA A CA 1
ATOM 796 C C . ALA A 1 104 ? -5.599 -5.676 22.135 1.00 48.59 104 ALA A C 1
ATOM 798 O O . ALA A 1 104 ? -4.959 -6.255 21.273 1.00 48.59 104 ALA A O 1
ATOM 799 N N . ALA A 1 105 ? -4.927 -5.236 23.199 1.00 45.56 105 ALA A N 1
ATOM 800 C CA . ALA A 1 105 ? -4.918 -5.930 24.489 1.00 45.56 105 ALA A CA 1
ATOM 801 C C . ALA A 1 105 ? -4.454 -7.406 24.419 1.00 45.56 105 ALA A C 1
ATOM 803 O O . ALA A 1 105 ? -5.244 -8.329 24.589 1.00 45.56 105 ALA A O 1
ATOM 804 N N . ALA A 1 106 ? -3.137 -7.610 24.325 1.00 38.62 106 ALA A N 1
ATOM 805 C CA . ALA A 1 106 ? -2.452 -8.720 24.987 1.00 38.62 106 ALA A CA 1
ATOM 806 C C . ALA A 1 106 ? -1.153 -8.203 25.639 1.00 38.62 106 ALA A C 1
ATOM 808 O O . ALA A 1 106 ? -0.082 -8.232 25.047 1.00 38.62 106 ALA A O 1
ATOM 809 N N . GLY A 1 107 ? -1.272 -7.718 26.880 1.00 39.44 107 GLY A N 1
ATOM 810 C CA . GLY A 1 107 ? -0.162 -7.667 27.837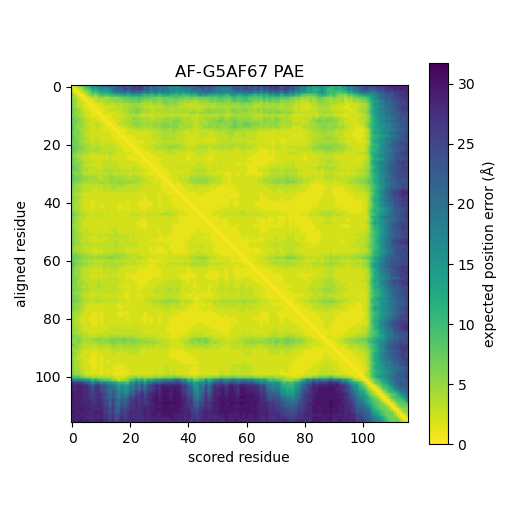 1.00 39.44 107 GLY A CA 1
ATOM 811 C C . GLY A 1 107 ? 0.788 -6.466 27.778 1.00 39.44 107 GLY A C 1
ATOM 812 O O . GLY A 1 107 ? 1.934 -6.593 27.371 1.00 39.44 107 GLY A O 1
ATOM 813 N N . SER A 1 108 ? 0.379 -5.348 28.377 1.00 37.19 108 SER A N 1
ATOM 814 C CA . SER A 1 108 ? 1.300 -4.583 29.227 1.00 37.19 108 SER A CA 1
ATOM 815 C C . SER A 1 108 ? 0.542 -4.080 30.450 1.00 37.19 108 SER A C 1
ATOM 817 O O . SER A 1 108 ? 0.118 -2.931 30.545 1.00 37.19 108 SER A O 1
ATOM 819 N N . THR A 1 109 ? 0.334 -4.980 31.413 1.00 34.28 109 THR A N 1
ATOM 820 C CA . THR A 1 109 ? 0.293 -4.556 32.811 1.00 34.28 109 THR A CA 1
ATOM 821 C C . THR A 1 109 ? 1.672 -4.004 33.130 1.00 34.28 109 THR A C 1
ATOM 823 O O . THR A 1 109 ? 2.589 -4.753 33.462 1.00 34.28 109 THR A O 1
ATOM 826 N N . ASN A 1 110 ? 1.826 -2.690 33.009 1.00 38.66 110 ASN A N 1
ATOM 827 C CA . ASN A 1 110 ? 2.947 -1.997 33.610 1.00 38.66 110 ASN A CA 1
ATOM 828 C C . ASN A 1 110 ? 2.709 -2.020 35.127 1.00 38.66 110 ASN A C 1
ATOM 830 O O . ASN A 1 110 ? 2.057 -1.135 35.681 1.00 38.66 110 ASN A O 1
ATOM 834 N N . SER A 1 111 ? 3.147 -3.094 35.789 1.00 38.69 111 SER A N 1
ATOM 835 C CA . SER A 1 111 ? 3.208 -3.150 37.245 1.00 38.69 111 SER A CA 1
ATOM 836 C C . SER A 1 111 ? 4.165 -2.060 37.711 1.00 38.69 111 SER A C 1
ATOM 838 O O . SER A 1 111 ? 5.384 -2.183 37.607 1.00 38.69 111 SER A O 1
ATOM 840 N N . THR A 1 112 ? 3.599 -0.975 38.222 1.00 37.78 112 THR A N 1
ATOM 841 C CA . THR A 1 112 ? 4.291 -0.002 39.055 1.00 37.78 112 THR A CA 1
ATOM 842 C C . THR A 1 112 ? 4.851 -0.725 40.277 1.00 37.78 112 THR A C 1
ATOM 844 O O . THR A 1 112 ? 4.132 -1.024 41.227 1.00 37.78 112 THR A O 1
ATOM 847 N N . SER A 1 113 ? 6.152 -1.014 40.258 1.00 37.25 113 SER A N 1
ATOM 848 C CA . SER A 1 113 ? 6.897 -1.339 41.472 1.00 37.25 113 SER A CA 1
ATOM 849 C C . SER A 1 113 ? 7.184 -0.035 42.209 1.00 37.25 113 SER A C 1
ATOM 851 O O . SER A 1 113 ? 8.133 0.679 41.889 1.00 37.25 113 SER A O 1
ATOM 853 N N . THR A 1 114 ? 6.336 0.303 43.177 1.00 35.81 114 THR A N 1
ATOM 854 C CA . THR A 1 114 ? 6.660 1.286 44.212 1.00 35.81 114 THR A CA 1
ATOM 855 C C . THR A 1 114 ? 7.578 0.604 45.222 1.00 35.81 114 THR A C 1
ATOM 857 O O . THR A 1 114 ? 7.139 -0.281 45.951 1.00 35.81 114 THR A O 1
ATOM 860 N N . THR A 1 115 ? 8.850 0.996 45.255 1.00 35.66 115 THR A N 1
ATOM 861 C CA . THR A 1 115 ? 9.782 0.584 46.310 1.00 35.66 115 THR A CA 1
ATOM 862 C C . THR A 1 115 ? 9.769 1.645 47.408 1.00 35.66 115 THR A C 1
ATOM 864 O O . THR A 1 115 ? 10.168 2.784 47.169 1.00 35.66 115 THR A O 1
ATOM 867 N N . THR A 1 116 ? 9.256 1.265 48.579 1.00 38.16 116 THR A N 1
ATOM 868 C CA . THR A 1 116 ? 9.568 1.863 49.892 1.00 38.16 116 THR A CA 1
ATOM 869 C C . THR A 1 116 ? 10.986 1.543 50.323 1.00 38.16 116 THR A C 1
ATOM 871 O O . THR A 1 116 ? 11.404 0.389 50.069 1.00 38.16 116 THR A O 1
#

Radius of gyration: 16.94 Å; Cα contacts (8 Å, |Δi|>4): 233; chains: 1; bounding box: 30×30×65 Å

Sequence (116 aa):
YGTDISECGNTEKKGLAQPVPSDGYAQHDTLGSSHPGPCEIWCDDTRVFHNTNCAQEYAGEVPTKLPIDVSTCKASSEFVFYWLALHAQPWQVYINCVALDGTAAAGSTNSTSTTT

Nearest PDB structures (foldseek):
  6z5y-assembly2_B  TM=8.555E-01  e=4.119E-08  Phytophthora infestans T30-4
  3o4o-assembly1_C  TM=4.453E-01  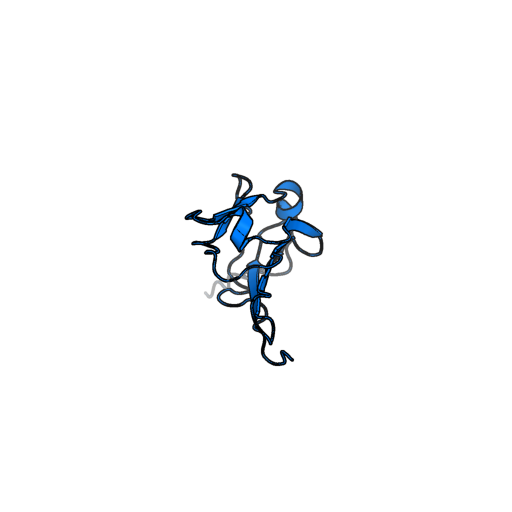e=5.198E-01  Homo sapiens
  2wd0-assembly1_A  TM=3.290E-01  e=1.160E+00  Mus musculus
  6ff3-assembly1_A  TM=6.526E-01  e=8.162E+00  Drosophila melanogaster

pLDDT: mean 87.41, std 18.72, range [34.28, 98.56]

Secondary structure (DSSP, 8-state):
--SS--SSTTS-TTS--BPPPTTSEEEES---SSS-S-EEEEETTEEEEEES-HHHHTTT-SSEEEE--HHHHTT-SEEEEEEEE-SSSSPEEEEEEEEB--S-------------

=== Feature glossary ===
Key to the feature types in this record:

pLDDT. pLDDT is the predicted lDDT-Cα score: AlphaFold's confidence that the local environment of each residue (all inter-atomic distances within 15 Å) is correctly placed. It is a per-residue number between 0 and 100, with higher meaning more reliable.

Radius of gyration, Cα contacts, bounding box. The geometric summary reports three shape descriptors. Rg (radius of gyration) measures how spread out the Cα atoms are about their centre of mass; compact globular proteins have small Rg, elongated or unfolded ones large. Cα contacts (<8 Å, |i−j|>4) count long-range residue pairs in spatial proximity — high for tightly packed folds, near zero for rods or random coil. The bounding-box extents give the protein's footprint along x, y, z in Å.

Backbone torsions (φ/ψ). Backbone dihedral angles. Every residue except chain termini has a φ (preceding-C → N → Cα → C) and a ψ (N → Cα → C → next-N). They are reported in degrees following the IUPAC sign convention. Secondary structure is essentially a statement about which (φ, ψ) basin each residue occupies.

Contact-map, Ramachandran, and PAE plots. Plot images: a contact map (which residues are close in 3D, as an N×N binary image), a Ramachandran scatter (backbone torsion angles, revealing secondary-structure composition at a glance), and — for AlphaFold structures — a PAE heatmap (pairwise prediction confidence).

Predicted aligned error. Predicted Aligned Error (PAE) is an AlphaFold confidence matrix: entry (i, j) is the expected error in the position of residue j, in ångströms, when the prediction is superimposed on the true structure at residue i. Low PAE within a block of residues means that block is internally rigid and well-predicted; high PAE between two blocks means their relative placement is uncertain even if each block individually is confident.

Secondary structure (3-state, P-SEA). Three-state secondary structure (P-SEA) collapses the eight DSSP classes into helix (a), strand (b), and coil (c). P-SEA assigns these from Cα geometry alone — distances and angles — without requiring backbone oxygens, so it works on any Cα trace.

Solvent-accessible surface area. Solvent-accessible surface area (SASA) is the area in Å² traced out by the centre of a 1.4 Å probe sphere (a water molecule) rolled over the protein's van der Waals surface (Shrake–Rupley / Lee–Richards construction). Buried residues have near-zero SASA; fully exposed residues can exceed 200 Å². The total SASA scales roughly with the number of surface residues.

Foldseek 3Di. The Foldseek 3Di string encodes local tertiary geometry as a 20-letter alphabet — one character per residue — derived from the relative positions of nearby Cα atoms. Unlike the amino-acid sequence, 3Di is a direct function of the 3D structure, so two proteins with the same fold have similar 3Di strings even at low sequence identity.

B-factor. For experimental (PDB) structures, the B-factor (temperature factor) quantifies the positional spread of each atom in the crystal — a combination of thermal vibration and static disorder — in units of Å². High B-factors mark flexible loops or poorly resolved regions; low B-factors mark the rigid, well-ordered core.

mmCIF coordinates. The mmCIF block holds the 3D Cartesian coordinates of each backbone atom (N, Cα, C, O) in ångströms. mmCIF is the PDB's canonical archive format — a tagged-loop text representation of the atomic model.

InterPro / GO / CATH / organism. Functional annotations link the protein to curated databases. InterPro entries identify conserved domains and families by matching the sequence against member-database signatures (Pfam, PROSITE, CDD, …). Gene Ontology (GO) terms describe molecular function, biological process, and cellular component in a controlled vocabulary. CATH places the structure in a hierarchical fold classification (Class/Architecture/Topology/Homologous-superfamily). The organism is the source species.

Rendered structure images. Structure images are PyMOL renders from six orthogonal camera directions. Cartoon representation draws helices as coils and strands as arrows; sticks shows the backbone as bonds; surface shows the solvent-excluded envelope. Rainbow coloring maps sequence position to hue (blue→red, N→C); chain coloring assigns a distinct color per polypeptide.

Sequence. This is the polypeptide sequence — one letter per residue, N-terminus first. Length ranges from a few dozen residues for small domains to over a thousand for large multi-domain proteins.

Secondary structure (8-state, DSSP). The SS8 string is DSSP's per-residue secondary-structure call. α-helix (H) means an i→i+4 H-bond ladder; β-strand (E) means the residue participates in a β-sheet; 3₁₀ (G) and π (I) are tighter and wider helices; T/S are turns/bends; '-' is loop.

Nearest PDB structures. Structural nearest neighbors (via Foldseek easy-search vs the PDB). Reported per hit: target PDB id, E-value, and alignment TM-score. A TM-score above ~0.5 is the conventional threshold for 'same fold'.